Protein AF-A0A923S908-F1 (afdb_monomer_lite)

Secondary structure (DSSP, 8-state):
-EEETHHHHHHHHHHHHTT--TTTTTT-EEEEEEEEEETTEEEEEEEEEETTEEEEEEEEEESSSTT-SS----EEE-HHHHHHHHHTT-GGGGGGHHHHHHHHHHHHHH-

Organism: NCBI:txid2763042

Structure (mmCIF, N/CA/C/O backbone):
data_AF-A0A923S908-F1
#
_entry.id   AF-A0A923S908-F1
#
loop_
_atom_site.group_PDB
_atom_site.id
_atom_site.type_symbol
_atom_site.label_atom_id
_atom_site.label_alt_id
_atom_site.label_comp_id
_atom_site.label_asym_id
_atom_site.label_entity_id
_atom_site.label_seq_id
_atom_site.pdbx_PDB_ins_code
_atom_site.Cartn_x
_atom_site.Cartn_y
_atom_site.Cartn_z
_atom_site.occupancy
_atom_site.B_iso_or_equiv
_atom_site.auth_seq_id
_atom_site.auth_comp_id
_atom_site.auth_asym_id
_atom_site.auth_atom_id
_atom_site.pdbx_PDB_model_num
ATOM 1 N N . MET A 1 1 ? -5.354 -0.624 -4.731 1.00 92.62 1 MET A N 1
ATOM 2 C CA . MET A 1 1 ? -5.092 0.054 -6.029 1.00 92.62 1 MET A CA 1
ATOM 3 C C . MET A 1 1 ? -3.649 -0.216 -6.416 1.00 92.62 1 MET A C 1
ATOM 5 O O . MET A 1 1 ? -2.817 -0.125 -5.528 1.00 92.62 1 MET A O 1
ATOM 9 N N . TYR A 1 2 ? -3.352 -0.540 -7.678 1.00 93.62 2 TYR A N 1
ATOM 10 C CA . TYR A 1 2 ? -1.982 -0.805 -8.140 1.00 93.62 2 TYR A CA 1
ATOM 11 C C . TYR A 1 2 ? -1.546 0.225 -9.183 1.00 93.62 2 TYR A C 1
ATOM 13 O O . TYR A 1 2 ? -2.323 0.547 -10.084 1.00 93.62 2 TYR A O 1
ATOM 21 N N . MET A 1 3 ? -0.321 0.725 -9.049 1.00 92.06 3 MET A N 1
ATOM 22 C CA . MET A 1 3 ? 0.237 1.820 -9.844 1.00 92.06 3 MET A CA 1
ATOM 23 C C . MET A 1 3 ? 1.584 1.428 -10.460 1.00 92.06 3 MET A C 1
ATOM 25 O O . MET A 1 3 ? 2.242 0.506 -9.980 1.00 92.06 3 MET A O 1
ATOM 29 N N . HIS A 1 4 ? 1.988 2.165 -11.500 1.00 92.25 4 HIS A N 1
ATOM 30 C CA . HIS A 1 4 ? 3.290 2.031 -12.167 1.00 92.25 4 HIS A CA 1
ATOM 31 C C . HIS A 1 4 ? 3.587 0.590 -12.606 1.00 92.25 4 HIS A C 1
ATOM 33 O O . HIS A 1 4 ? 2.759 0.003 -13.308 1.00 92.25 4 HIS A O 1
ATOM 39 N N . ASP A 1 5 ? 4.715 0.014 -12.196 1.00 89.69 5 ASP A N 1
ATOM 40 C CA . ASP A 1 5 ? 5.162 -1.308 -12.643 1.00 89.69 5 ASP A CA 1
ATOM 41 C C . ASP A 1 5 ? 4.204 -2.429 -12.207 1.00 89.69 5 ASP A C 1
ATOM 43 O O . ASP A 1 5 ? 4.078 -3.454 -12.880 1.00 89.69 5 ASP A O 1
ATOM 47 N N . TRP A 1 6 ? 3.418 -2.197 -11.150 1.00 93.81 6 TRP A N 1
ATOM 48 C CA . TRP A 1 6 ? 2.387 -3.129 -10.689 1.00 93.81 6 TRP A CA 1
ATOM 49 C C . TRP A 1 6 ? 1.004 -2.894 -11.287 1.00 93.81 6 TRP A C 1
ATOM 51 O O . TRP A 1 6 ? 0.071 -3.632 -10.975 1.00 93.81 6 TRP A O 1
ATOM 61 N N . LYS A 1 7 ? 0.821 -1.894 -12.151 1.00 93.50 7 LYS A N 1
ATOM 62 C CA . LYS A 1 7 ? -0.500 -1.563 -12.707 1.00 93.50 7 LYS A CA 1
ATOM 63 C C . LYS A 1 7 ? -1.148 -2.741 -13.445 1.00 93.50 7 LYS A C 1
ATOM 65 O O . LYS A 1 7 ? -2.349 -2.966 -13.304 1.00 93.50 7 LYS A O 1
ATOM 70 N N . GLU A 1 8 ? -0.356 -3.490 -14.210 1.00 92.19 8 GLU A N 1
ATOM 71 C CA . GLU A 1 8 ? -0.842 -4.615 -15.022 1.00 92.19 8 GLU A CA 1
ATOM 72 C C . GLU A 1 8 ? -0.739 -5.957 -14.281 1.00 92.19 8 GLU A C 1
ATOM 74 O O . GLU A 1 8 ? -1.641 -6.788 -14.369 1.00 92.19 8 GLU A O 1
ATOM 79 N N . THR A 1 9 ? 0.343 -6.168 -13.528 1.00 93.25 9 THR A N 1
ATOM 80 C CA . THR A 1 9 ? 0.646 -7.429 -12.825 1.00 93.25 9 THR A CA 1
ATOM 81 C C . THR A 1 9 ? -0.043 -7.544 -11.463 1.00 93.25 9 THR A C 1
ATOM 83 O O . THR A 1 9 ? -0.275 -8.654 -10.981 1.00 93.25 9 THR A O 1
ATOM 86 N N . GLN A 1 10 ? -0.431 -6.412 -10.869 1.00 94.06 10 GLN A N 1
ATOM 87 C CA . GLN A 1 10 ? -1.172 -6.306 -9.614 1.00 94.06 10 GLN A CA 1
ATOM 88 C C . GLN A 1 10 ? -0.499 -7.086 -8.473 1.00 94.06 10 GLN A C 1
ATOM 90 O O . GLN A 1 10 ? 0.708 -6.962 -8.268 1.00 94.06 10 GLN A O 1
ATOM 95 N N . LEU A 1 11 ? -1.270 -7.884 -7.724 1.00 92.06 11 LEU A N 1
ATOM 96 C CA . LEU A 1 11 ? -0.775 -8.665 -6.592 1.00 92.06 11 LEU A CA 1
ATOM 97 C C . LEU A 1 11 ? 0.387 -9.581 -6.989 1.00 92.06 11 LEU A C 1
ATOM 99 O O . LEU A 1 11 ? 1.376 -9.622 -6.274 1.00 92.06 11 LEU A O 1
ATOM 103 N N . ALA A 1 12 ? 0.305 -10.239 -8.149 1.00 91.88 12 ALA A N 1
ATOM 104 C CA . ALA A 1 12 ? 1.346 -11.161 -8.596 1.00 91.88 12 ALA A CA 1
ATOM 105 C C . ALA A 1 12 ? 2.683 -10.451 -8.868 1.00 91.88 12 ALA A C 1
ATOM 107 O O . ALA A 1 12 ? 3.739 -11.030 -8.638 1.00 91.88 12 ALA A O 1
ATOM 108 N N . GLY A 1 13 ? 2.644 -9.202 -9.348 1.00 91.88 13 GLY A N 1
ATOM 109 C CA . GLY A 1 13 ? 3.849 -8.386 -9.521 1.00 91.88 13 GLY A CA 1
ATOM 110 C C . GLY A 1 13 ? 4.457 -7.982 -8.186 1.00 91.88 13 GLY A C 1
ATOM 111 O O . GLY A 1 13 ? 5.644 -8.183 -7.973 1.00 91.88 13 GLY A O 1
ATOM 112 N N . LEU A 1 14 ? 3.620 -7.499 -7.266 1.00 91.94 14 LEU A N 1
ATOM 113 C CA . LEU A 1 14 ? 4.036 -7.138 -5.911 1.00 91.94 14 LEU A CA 1
ATOM 114 C C . LEU A 1 14 ? 4.676 -8.326 -5.180 1.00 91.94 14 LEU A C 1
ATOM 116 O O . LEU A 1 14 ? 5.767 -8.188 -4.635 1.00 91.94 14 LEU A O 1
ATOM 120 N N . GLU A 1 15 ? 4.017 -9.488 -5.186 1.00 91.31 15 GLU A N 1
ATOM 121 C CA . GLU A 1 15 ? 4.532 -10.709 -4.556 1.00 91.31 15 GLU A CA 1
ATOM 122 C C . GLU A 1 15 ? 5.850 -11.155 -5.188 1.00 91.31 15 GLU A C 1
ATOM 124 O O . GLU A 1 15 ? 6.768 -11.537 -4.469 1.00 91.31 15 GLU A O 1
ATOM 129 N N . SER A 1 16 ? 5.963 -11.073 -6.517 1.00 90.19 16 SER A N 1
ATOM 130 C CA . SER A 1 16 ? 7.199 -11.410 -7.221 1.00 90.19 16 SER A CA 1
ATOM 131 C C . SER A 1 16 ? 8.338 -10.459 -6.856 1.00 90.19 16 SER A C 1
ATOM 133 O O . SER A 1 16 ? 9.418 -10.931 -6.520 1.00 90.19 16 SER A O 1
ATOM 135 N N . ASP A 1 17 ? 8.112 -9.144 -6.902 1.00 89.88 17 ASP A N 1
ATOM 136 C CA . ASP A 1 17 ? 9.172 -8.145 -6.719 1.00 89.88 17 ASP A CA 1
ATOM 137 C C . ASP A 1 17 ? 9.688 -8.091 -5.276 1.00 89.88 17 ASP A C 1
ATOM 139 O O . ASP A 1 17 ? 10.879 -7.891 -5.058 1.00 89.88 17 ASP A O 1
ATOM 143 N N . PHE A 1 18 ? 8.820 -8.308 -4.285 1.00 89.81 18 PHE A N 1
ATOM 144 C CA . PHE A 1 18 ? 9.229 -8.435 -2.881 1.00 89.81 18 PHE A CA 1
ATOM 145 C C . PHE A 1 18 ? 9.619 -9.865 -2.480 1.00 89.81 18 PHE A C 1
ATOM 147 O O . PHE A 1 18 ? 9.961 -10.099 -1.322 1.00 89.81 18 PHE A O 1
ATOM 154 N N . ASN A 1 19 ? 9.566 -10.825 -3.411 1.00 88.94 19 ASN A N 1
ATOM 155 C CA . ASN A 1 19 ? 9.799 -12.247 -3.150 1.00 88.94 19 ASN A CA 1
ATOM 156 C C . ASN A 1 19 ? 8.947 -12.796 -1.983 1.00 88.94 19 ASN A C 1
ATOM 158 O O . ASN A 1 19 ? 9.420 -13.567 -1.140 1.00 88.94 19 ASN A O 1
ATOM 162 N N . LEU A 1 20 ? 7.679 -12.381 -1.927 1.00 87.44 20 LEU A N 1
ATOM 163 C CA . LEU A 1 20 ? 6.748 -12.804 -0.890 1.00 87.44 20 LEU A CA 1
ATOM 164 C C . LEU A 1 20 ? 6.357 -14.263 -1.081 1.00 87.44 20 LEU A C 1
ATOM 166 O O . LEU A 1 20 ? 6.034 -14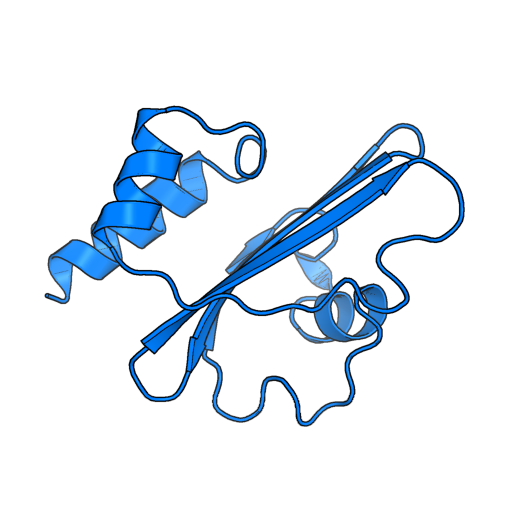.731 -2.176 1.00 87.44 20 LEU A O 1
ATOM 170 N N . GLN A 1 21 ? 6.296 -14.978 0.030 1.00 79.50 21 GLN A N 1
ATOM 171 C CA . GLN A 1 21 ? 5.581 -16.232 0.124 1.00 79.50 21 GLN A CA 1
ATOM 172 C C . GLN A 1 21 ? 4.084 -15.915 0.187 1.00 79.50 21 GLN A C 1
ATOM 174 O O . GLN A 1 21 ? 3.651 -15.050 0.950 1.00 79.50 21 GLN A O 1
ATOM 179 N N . GLY A 1 22 ? 3.269 -16.652 -0.574 1.00 68.75 22 GLY A N 1
ATOM 180 C CA . GLY A 1 22 ? 1.835 -16.373 -0.770 1.00 68.75 22 GLY A CA 1
ATOM 181 C C . GLY A 1 22 ? 0.935 -16.382 0.479 1.00 68.75 22 GLY A C 1
ATOM 182 O O . GLY A 1 22 ? -0.277 -16.355 0.337 1.00 68.75 22 GLY A O 1
ATOM 183 N N . THR A 1 23 ? 1.490 -16.443 1.692 1.00 80.00 23 THR A N 1
ATOM 184 C CA . THR A 1 23 ? 0.773 -16.341 2.974 1.00 80.00 23 THR A CA 1
ATOM 185 C C . THR A 1 23 ? 0.928 -14.983 3.669 1.00 80.00 23 THR A C 1
ATOM 187 O O . THR A 1 23 ? 0.198 -14.681 4.612 1.00 80.00 23 THR A O 1
ATOM 190 N N . GLU A 1 24 ? 1.889 -14.145 3.270 1.00 82.56 24 GLU A N 1
ATOM 191 C CA . GLU A 1 24 ? 2.197 -12.891 3.986 1.00 82.56 24 GLU A CA 1
ATOM 192 C C . GLU A 1 24 ? 1.057 -11.867 3.884 1.00 82.56 24 GLU A C 1
ATOM 194 O O . GLU A 1 24 ? 0.721 -11.173 4.855 1.00 82.56 24 GLU A O 1
ATOM 199 N N . LEU A 1 25 ? 0.377 -11.864 2.739 1.00 86.94 25 LEU A N 1
ATOM 200 C CA . LEU A 1 25 ? -0.769 -11.014 2.433 1.00 86.94 25 LEU A CA 1
ATOM 201 C C . LEU A 1 25 ? -2.124 -11.718 2.609 1.00 86.94 25 LEU A C 1
ATOM 203 O O . LEU A 1 25 ? -3.156 -11.147 2.257 1.00 86.94 25 LEU A O 1
ATOM 207 N N . ASP A 1 26 ? -2.165 -12.915 3.204 1.00 89.38 26 ASP A N 1
ATOM 208 C CA . ASP A 1 26 ? -3.431 -13.610 3.459 1.00 89.38 26 ASP A CA 1
ATOM 209 C C . ASP A 1 26 ? -4.366 -12.756 4.325 1.00 89.38 26 ASP A C 1
ATOM 211 O O . ASP A 1 26 ? -4.007 -12.302 5.416 1.00 89.38 26 ASP A O 1
ATOM 215 N N . GLY A 1 27 ? -5.582 -12.528 3.822 1.00 90.12 27 GLY A N 1
ATOM 216 C CA . GLY A 1 27 ? -6.586 -11.685 4.477 1.00 90.12 27 GLY A CA 1
ATOM 217 C C . GLY A 1 27 ? -6.279 -10.183 4.450 1.00 90.12 27 GLY A C 1
ATOM 218 O O . GLY A 1 27 ? -7.006 -9.414 5.081 1.00 90.12 27 GLY A O 1
ATOM 219 N N . ALA A 1 28 ? -5.232 -9.755 3.737 1.00 94.00 28 ALA A N 1
ATOM 220 C CA . ALA A 1 28 ? -4.925 -8.350 3.526 1.00 94.00 28 ALA A CA 1
ATOM 221 C C . ALA A 1 28 ? -5.719 -7.773 2.345 1.00 94.00 28 ALA A C 1
ATOM 223 O O . ALA A 1 28 ? -5.904 -8.401 1.304 1.00 94.00 28 ALA A O 1
ATOM 224 N N . GLU A 1 29 ? -6.149 -6.528 2.493 1.00 94.88 29 GLU A N 1
ATOM 225 C CA . GLU A 1 29 ? -6.740 -5.720 1.436 1.00 94.88 29 GLU A CA 1
ATOM 226 C C . GLU A 1 29 ? -5.742 -4.640 1.014 1.00 94.88 29 GLU A C 1
ATOM 228 O O . GLU A 1 29 ? -5.449 -3.722 1.783 1.00 94.88 29 GLU A O 1
ATOM 233 N N . ILE A 1 30 ? -5.233 -4.722 -0.216 1.00 95.56 30 ILE A N 1
ATOM 234 C CA . ILE A 1 30 ? -4.300 -3.726 -0.753 1.00 95.56 30 ILE A CA 1
ATOM 235 C C . ILE A 1 30 ? -5.052 -2.441 -1.126 1.00 95.56 30 ILE A C 1
ATOM 237 O O . ILE A 1 30 ? -5.749 -2.365 -2.147 1.00 95.56 30 ILE A O 1
ATOM 241 N N . LEU A 1 31 ? -4.858 -1.391 -0.329 1.00 95.94 31 LEU A N 1
ATOM 242 C CA . LEU A 1 31 ? -5.458 -0.078 -0.557 1.00 95.94 31 LEU A CA 1
ATOM 243 C C . LEU A 1 31 ? -4.688 0.680 -1.642 1.00 95.94 31 LEU A C 1
ATOM 245 O O . LEU A 1 31 ? -5.296 1.168 -2.599 1.00 95.94 31 LEU A O 1
ATOM 249 N N . LEU A 1 32 ? -3.357 0.682 -1.563 1.00 95.56 32 LEU A N 1
ATOM 250 C CA . LEU A 1 32 ? -2.451 1.300 -2.532 1.00 95.56 32 LEU A CA 1
ATOM 251 C C . LEU A 1 32 ? -1.154 0.493 -2.628 1.00 95.56 32 LEU A C 1
ATOM 253 O O . LEU A 1 32 ? -0.620 0.066 -1.617 1.00 95.56 32 LEU A O 1
ATOM 257 N N . ALA A 1 33 ? -0.648 0.293 -3.835 1.00 95.19 33 ALA A N 1
ATOM 258 C CA . ALA A 1 33 ? 0.649 -0.298 -4.102 1.00 95.19 33 ALA A CA 1
ATOM 259 C C . ALA A 1 33 ? 1.241 0.400 -5.325 1.00 95.19 33 ALA A C 1
ATOM 261 O O . ALA A 1 33 ? 0.619 0.426 -6.389 1.00 95.19 33 ALA A O 1
ATOM 262 N N . SER A 1 34 ? 2.415 0.994 -5.170 1.00 93.81 34 SER A N 1
ATOM 263 C CA . SER A 1 34 ? 3.105 1.731 -6.220 1.00 93.81 34 SER A CA 1
ATOM 264 C C . SER A 1 34 ? 4.568 1.346 -6.217 1.00 93.81 34 SER A C 1
ATOM 266 O O . SER A 1 34 ? 5.201 1.448 -5.172 1.00 93.81 34 SER A O 1
ATOM 268 N N . TYR A 1 35 ? 5.089 0.963 -7.377 1.00 91.75 35 TYR A N 1
ATOM 269 C CA . TYR A 1 35 ? 6.509 0.705 -7.568 1.00 91.75 35 TYR A CA 1
ATOM 270 C C . TYR A 1 35 ? 7.004 1.415 -8.818 1.00 91.75 35 TYR A C 1
ATOM 272 O O . TYR A 1 35 ? 6.522 1.152 -9.918 1.00 91.75 35 TYR A O 1
ATOM 280 N N . THR A 1 36 ? 7.933 2.344 -8.627 1.00 87.25 36 THR A N 1
ATOM 281 C CA . THR A 1 36 ? 8.618 3.059 -9.699 1.00 87.25 36 THR A CA 1
ATOM 282 C C . THR A 1 36 ? 10.031 2.524 -9.836 1.00 87.25 36 THR A C 1
ATOM 284 O O . THR A 1 36 ? 10.725 2.327 -8.837 1.00 87.25 36 THR A O 1
ATOM 287 N N . TYR A 1 37 ? 10.466 2.299 -11.074 1.00 82.00 37 TYR A N 1
ATOM 288 C CA . TYR A 1 37 ? 11.831 1.900 -11.390 1.00 82.00 37 TYR A CA 1
ATOM 289 C C . TYR A 1 37 ? 12.361 2.719 -12.571 1.00 82.00 37 TYR A C 1
ATOM 291 O O . TYR A 1 37 ? 11.956 2.527 -13.717 1.00 82.00 37 TYR A O 1
ATOM 299 N N . GLU A 1 38 ? 13.284 3.639 -12.292 1.00 75.88 38 GLU A N 1
ATOM 300 C CA . GLU A 1 38 ? 13.921 4.510 -13.284 1.00 75.88 38 GLU A CA 1
ATOM 301 C C . GLU A 1 38 ? 15.431 4.619 -13.012 1.00 75.88 38 GLU A C 1
ATOM 303 O O . GLU A 1 38 ? 15.880 4.632 -11.869 1.00 75.88 38 GLU A O 1
ATOM 308 N N . ASP A 1 39 ? 16.250 4.675 -14.068 1.00 73.69 39 ASP A N 1
ATOM 309 C CA . ASP A 1 39 ? 17.711 4.860 -13.971 1.00 73.69 39 ASP A CA 1
ATOM 310 C C . ASP A 1 39 ? 18.439 3.894 -13.005 1.00 73.69 39 ASP A C 1
ATOM 312 O O . ASP A 1 39 ? 19.413 4.258 -12.345 1.00 73.69 39 ASP A O 1
ATOM 316 N N . TYR A 1 40 ? 18.007 2.627 -12.951 1.00 72.50 40 TYR A N 1
ATOM 317 C CA . TYR A 1 40 ? 18.537 1.592 -12.042 1.00 72.50 40 TYR A CA 1
ATOM 318 C C . TYR A 1 40 ? 18.312 1.864 -10.544 1.00 72.50 40 TYR A C 1
ATOM 320 O O . TYR A 1 40 ? 18.948 1.228 -9.694 1.00 72.50 40 TYR A O 1
ATOM 328 N N . SER A 1 41 ? 17.398 2.780 -10.237 1.00 78.62 41 SER A N 1
ATOM 329 C CA . SER A 1 41 ? 16.901 3.096 -8.906 1.00 78.62 41 SER A CA 1
ATOM 330 C C . SER A 1 41 ? 15.403 2.821 -8.868 1.00 78.62 41 SER A C 1
ATOM 332 O O . SER A 1 41 ? 14.687 3.118 -9.821 1.00 78.62 41 SER A O 1
ATOM 334 N N . GLY A 1 42 ? 14.907 2.261 -7.774 1.00 84.44 42 GLY A N 1
ATOM 335 C CA . GLY A 1 42 ? 13.475 2.038 -7.621 1.00 84.44 42 GLY A CA 1
ATOM 336 C C . GLY A 1 42 ? 12.980 2.330 -6.222 1.00 84.44 42 GLY A C 1
ATOM 337 O O . GLY A 1 42 ? 13.728 2.197 -5.252 1.00 84.44 42 GLY A O 1
ATOM 338 N N . SER A 1 43 ? 11.716 2.731 -6.128 1.00 87.88 43 SER A N 1
ATOM 339 C CA . SER A 1 43 ? 11.032 2.957 -4.860 1.00 87.88 43 SER A CA 1
ATOM 340 C C . SER A 1 43 ? 9.635 2.359 -4.888 1.00 87.88 43 SER A C 1
ATOM 342 O O . SER A 1 43 ? 8.893 2.506 -5.859 1.00 87.88 43 SER A O 1
ATOM 344 N N . ALA A 1 44 ? 9.297 1.655 -3.819 1.00 91.56 44 ALA A N 1
ATOM 345 C CA . ALA A 1 44 ? 8.027 0.999 -3.622 1.00 91.56 44 ALA A CA 1
ATOM 346 C C . ALA A 1 44 ? 7.352 1.494 -2.348 1.00 91.56 44 ALA A C 1
ATOM 348 O O . ALA A 1 44 ? 7.977 1.628 -1.296 1.00 91.56 44 ALA A O 1
ATOM 349 N N . TYR A 1 45 ? 6.045 1.692 -2.450 1.00 93.75 45 TYR A N 1
ATOM 350 C CA . TYR A 1 45 ? 5.165 1.960 -1.328 1.00 93.75 45 TYR A CA 1
ATOM 351 C C . TYR A 1 45 ? 3.942 1.057 -1.415 1.00 93.75 45 TYR A C 1
ATOM 353 O O . TYR A 1 45 ? 3.264 1.018 -2.446 1.00 93.75 45 TYR A O 1
ATOM 361 N N . VAL A 1 46 ? 3.640 0.356 -0.326 1.00 95.31 46 VAL A N 1
ATOM 362 C CA . VAL A 1 46 ? 2.432 -0.464 -0.201 1.00 95.31 46 VAL A CA 1
ATOM 363 C C . VAL A 1 46 ? 1.694 -0.069 1.066 1.00 95.31 46 VAL A C 1
ATOM 365 O O . VAL A 1 46 ? 2.267 -0.075 2.144 1.00 95.31 46 VAL A O 1
ATOM 368 N N . LEU A 1 47 ? 0.408 0.234 0.935 1.00 96.50 47 LEU A N 1
ATOM 369 C CA . LEU A 1 47 ? -0.533 0.463 2.020 1.00 96.50 47 LEU A CA 1
ATOM 370 C C . LEU A 1 47 ? -1.637 -0.586 1.930 1.00 96.50 47 LEU A C 1
ATOM 372 O O . LEU A 1 47 ? -2.338 -0.695 0.917 1.00 96.50 47 LEU A O 1
ATOM 376 N N . PHE A 1 48 ? -1.837 -1.325 3.011 1.00 96.50 48 PHE A N 1
ATOM 377 C CA . PHE A 1 48 ? -2.857 -2.359 3.077 1.00 96.50 48 PHE A CA 1
ATOM 378 C C . PHE A 1 48 ? -3.560 -2.391 4.427 1.00 96.50 48 PHE A C 1
ATOM 380 O O . PHE A 1 48 ? -3.069 -1.886 5.436 1.00 96.50 48 PHE A O 1
ATOM 387 N N . ARG A 1 49 ? -4.749 -2.990 4.438 1.00 95.44 49 ARG A N 1
ATOM 388 C CA . ARG A 1 49 ? -5.527 -3.243 5.646 1.00 95.44 49 ARG A CA 1
ATOM 389 C C . ARG A 1 49 ? -5.508 -4.732 5.953 1.00 95.44 49 ARG A C 1
ATOM 391 O O . ARG A 1 49 ? -5.859 -5.532 5.095 1.00 95.44 49 ARG A O 1
ATOM 398 N N . LYS A 1 50 ? -5.136 -5.110 7.172 1.00 94.56 50 LYS A N 1
ATOM 399 C CA . LYS A 1 50 ? -5.134 -6.504 7.640 1.00 94.56 50 LYS A CA 1
ATOM 400 C C . LYS A 1 50 ? -5.579 -6.540 9.094 1.00 94.56 50 LYS A C 1
ATOM 402 O O . LYS A 1 50 ? -5.136 -5.714 9.890 1.00 94.56 50 LYS A O 1
ATOM 407 N N . ASP A 1 51 ? -6.508 -7.439 9.415 1.00 93.00 51 ASP A N 1
ATOM 408 C CA . ASP A 1 51 ? -7.091 -7.585 10.758 1.00 93.00 51 ASP A CA 1
ATOM 409 C C . ASP A 1 51 ? -7.649 -6.270 11.344 1.00 93.00 51 ASP A C 1
ATOM 411 O O . ASP A 1 51 ? -7.543 -5.988 12.536 1.00 93.00 51 ASP A O 1
ATOM 415 N N . GLY A 1 52 ? -8.233 -5.428 10.481 1.00 91.88 52 GLY A N 1
ATOM 416 C CA . GLY A 1 52 ? -8.801 -4.128 10.859 1.00 91.88 52 GLY A CA 1
ATOM 417 C C . GLY A 1 52 ? -7.772 -3.024 11.135 1.00 91.88 52 GLY A C 1
ATOM 418 O O . GLY A 1 52 ? -8.165 -1.919 11.501 1.00 91.88 52 GLY A O 1
ATOM 419 N N . LYS A 1 53 ? -6.479 -3.294 10.937 1.00 95.00 53 LYS A N 1
ATOM 420 C CA . LYS A 1 53 ? -5.381 -2.334 11.089 1.00 95.00 53 LYS A CA 1
ATOM 421 C C . LYS A 1 53 ? -4.802 -1.929 9.741 1.00 95.00 53 LYS A C 1
ATOM 423 O O . LYS A 1 53 ? -4.888 -2.693 8.780 1.00 95.00 53 LYS A O 1
ATOM 428 N N . LEU A 1 54 ? -4.217 -0.735 9.685 1.00 95.94 54 LEU A N 1
ATOM 429 C CA . LEU A 1 54 ? -3.492 -0.242 8.518 1.00 95.94 54 LEU A CA 1
ATOM 430 C C . LEU A 1 54 ? -2.007 -0.558 8.667 1.00 95.94 54 LEU A C 1
ATOM 432 O O . LEU A 1 54 ? -1.443 -0.417 9.751 1.00 95.94 54 LEU A O 1
ATOM 436 N N . TRP A 1 55 ? -1.395 -0.948 7.561 1.00 96.38 55 TRP A N 1
ATOM 437 C CA . TRP A 1 55 ? 0.008 -1.314 7.481 1.00 96.38 55 TRP A CA 1
ATOM 438 C C . TRP A 1 55 ? 0.631 -0.662 6.260 1.00 96.38 55 TRP A C 1
ATOM 440 O O . TRP A 1 55 ? 0.003 -0.628 5.199 1.00 96.38 55 TRP A O 1
ATOM 450 N N . GLU A 1 56 ? 1.853 -0.171 6.407 1.00 94.56 56 GLU A N 1
ATOM 451 C CA . GLU A 1 56 ? 2.645 0.369 5.311 1.00 94.56 56 GLU A CA 1
ATOM 452 C C . GLU A 1 56 ? 3.969 -0.378 5.155 1.00 94.56 56 GLU A C 1
ATOM 454 O O . GLU A 1 56 ? 4.548 -0.844 6.130 1.00 94.56 56 GLU A O 1
ATOM 459 N N . VAL A 1 57 ? 4.426 -0.514 3.915 1.00 93.94 57 VAL A N 1
ATOM 460 C CA . VAL A 1 57 ? 5.726 -1.086 3.556 1.00 93.94 57 VAL A CA 1
ATOM 461 C C . VAL A 1 57 ? 6.425 -0.098 2.639 1.00 93.94 57 VAL A C 1
ATOM 463 O O . VAL A 1 57 ? 5.816 0.417 1.694 1.00 93.94 57 VAL A O 1
ATOM 466 N N . TYR A 1 58 ? 7.709 0.126 2.902 1.00 90.62 58 TYR A N 1
ATOM 467 C CA . TYR A 1 58 ? 8.595 0.895 2.040 1.00 90.62 58 TYR A CA 1
ATOM 468 C C . TYR A 1 58 ? 9.694 -0.015 1.511 1.00 90.62 58 TYR A C 1
ATOM 470 O O . TYR A 1 58 ? 10.423 -0.622 2.286 1.00 90.62 58 TYR A O 1
ATOM 478 N N . GLY A 1 59 ? 9.827 -0.066 0.192 1.00 88.00 59 GLY A N 1
ATOM 479 C CA . GLY A 1 59 ? 10.946 -0.712 -0.480 1.00 88.00 59 GLY A CA 1
ATOM 480 C C . GLY A 1 59 ? 11.740 0.319 -1.268 1.00 88.00 59 GLY A C 1
ATOM 481 O O . GLY A 1 59 ? 11.173 1.250 -1.838 1.00 88.00 59 GLY A O 1
ATOM 482 N N . SER A 1 60 ? 13.057 0.189 -1.321 1.00 84.75 60 SER A N 1
ATOM 483 C CA . SER A 1 60 ? 13.879 0.986 -2.226 1.00 84.75 60 SER A CA 1
ATOM 484 C C . SER A 1 60 ? 15.151 0.250 -2.603 1.00 84.75 60 SER A C 1
ATOM 486 O O . SER A 1 60 ? 15.719 -0.493 -1.806 1.00 84.75 60 SER A O 1
ATOM 488 N N . HIS A 1 61 ? 15.648 0.484 -3.810 1.00 78.12 61 HIS A N 1
ATOM 489 C CA . HIS A 1 61 ? 16.945 -0.046 -4.203 1.00 78.12 61 HIS A CA 1
ATOM 490 C C . HIS A 1 61 ? 17.703 0.922 -5.088 1.00 78.12 61 HIS A C 1
ATOM 492 O O . HIS A 1 61 ? 17.133 1.631 -5.914 1.00 78.12 61 HIS A O 1
ATOM 498 N N . CYS A 1 62 ? 19.016 0.914 -4.896 1.00 67.88 62 CYS A N 1
ATOM 499 C CA . CYS A 1 62 ? 19.985 1.586 -5.738 1.00 67.88 62 CYS A CA 1
ATOM 500 C C . CYS A 1 62 ? 20.963 0.505 -6.193 1.00 67.88 62 CYS A C 1
ATOM 502 O O . CYS A 1 62 ? 21.755 0.029 -5.380 1.00 67.88 62 CYS A O 1
ATOM 504 N N . SER A 1 63 ? 20.935 0.159 -7.482 1.00 62.19 63 SER A N 1
ATOM 505 C CA . SER A 1 63 ? 21.751 -0.868 -8.155 1.00 62.19 63 SER A CA 1
ATOM 506 C C . SER A 1 63 ? 21.261 -2.324 -8.065 1.00 62.19 63 SER A C 1
ATOM 508 O O . SER A 1 63 ? 21.021 -2.860 -6.993 1.00 62.19 63 SER A O 1
ATOM 510 N N . CYS A 1 64 ? 21.191 -2.946 -9.248 1.00 59.00 64 CYS A N 1
ATOM 511 C CA . CYS A 1 64 ? 21.195 -4.366 -9.648 1.00 59.00 64 CYS A CA 1
ATOM 512 C C . CYS A 1 64 ? 20.378 -5.448 -8.906 1.00 59.00 64 CYS A C 1
ATOM 514 O O . CYS A 1 64 ? 20.125 -6.463 -9.548 1.00 59.00 64 CYS A O 1
ATOM 516 N N . TYR A 1 65 ? 19.977 -5.289 -7.642 1.00 61.78 65 TYR A N 1
ATOM 517 C CA . TYR A 1 65 ? 19.361 -6.357 -6.834 1.00 61.78 65 TYR A CA 1
ATOM 518 C C . TYR A 1 65 ? 17.855 -6.178 -6.558 1.00 61.78 65 TYR A C 1
ATOM 520 O O . TYR A 1 65 ? 17.270 -7.007 -5.877 1.00 61.78 65 TYR A O 1
ATOM 528 N N . GLY A 1 66 ? 17.196 -5.172 -7.148 1.00 70.44 66 GLY A N 1
ATOM 529 C CA . GLY A 1 66 ? 15.734 -5.044 -7.068 1.00 70.44 66 GLY A CA 1
ATOM 530 C C . GLY A 1 66 ? 15.217 -4.812 -5.644 1.00 70.44 66 GLY A C 1
ATOM 531 O O . GLY A 1 66 ? 15.960 -4.384 -4.764 1.00 70.44 66 GLY A O 1
ATOM 532 N N . LEU A 1 67 ? 13.931 -5.095 -5.425 1.00 72.81 67 LEU A N 1
ATOM 533 C CA . LEU A 1 67 ? 13.307 -5.128 -4.092 1.00 72.81 67 LEU A CA 1
ATOM 534 C C . LEU A 1 67 ? 13.477 -6.494 -3.401 1.00 72.81 67 LEU A C 1
ATOM 536 O O . LEU A 1 67 ? 12.913 -6.715 -2.328 1.00 72.81 67 LEU A O 1
ATOM 540 N N . GLU A 1 68 ? 14.231 -7.404 -4.023 1.00 65.50 68 GLU A N 1
ATOM 541 C CA . GLU A 1 68 ? 14.362 -8.785 -3.584 1.00 65.50 68 GLU A CA 1
ATOM 542 C C . GLU A 1 68 ? 15.291 -8.879 -2.356 1.00 65.50 68 GLU A C 1
ATOM 544 O O . GLU A 1 68 ? 16.390 -8.327 -2.347 1.00 65.50 68 GLU A O 1
ATOM 549 N N . GLU A 1 69 ? 14.819 -9.625 -1.349 1.00 64.4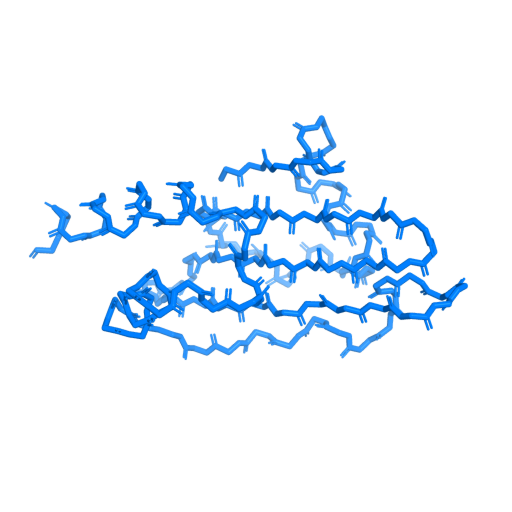4 69 GLU A N 1
ATOM 550 C CA . GLU A 1 69 ? 15.417 -9.909 -0.028 1.00 64.44 69 GLU A CA 1
ATOM 551 C C . GLU A 1 69 ? 15.226 -8.820 1.059 1.00 64.44 69 GLU A C 1
ATOM 553 O O . GLU A 1 69 ? 15.688 -7.687 0.952 1.00 64.44 69 GLU A O 1
ATOM 558 N N . ASP A 1 70 ? 14.534 -9.208 2.142 1.00 66.25 70 ASP A N 1
ATOM 559 C CA . ASP A 1 70 ? 14.372 -8.507 3.432 1.00 66.25 70 ASP A CA 1
ATOM 560 C C . ASP A 1 70 ? 13.776 -7.081 3.419 1.00 66.25 70 ASP A C 1
ATOM 562 O O . ASP A 1 70 ? 13.782 -6.407 4.444 1.00 66.25 70 ASP A O 1
ATOM 566 N N . GLN A 1 71 ? 13.210 -6.609 2.303 1.00 82.62 71 GLN A N 1
ATOM 567 C CA . GLN A 1 71 ? 12.570 -5.280 2.245 1.00 82.62 71 GLN A CA 1
ATOM 568 C C . GLN A 1 71 ? 11.073 -5.278 2.571 1.00 82.62 71 GLN A C 1
ATOM 570 O O . GLN A 1 71 ? 10.471 -4.215 2.741 1.00 82.62 71 GLN A O 1
ATOM 575 N N . TRP A 1 72 ? 10.448 -6.453 2.658 1.00 88.69 72 TRP A N 1
ATOM 576 C CA . TRP A 1 72 ? 9.068 -6.554 3.117 1.00 88.69 72 TRP A CA 1
ATOM 577 C C . TRP A 1 72 ? 9.006 -6.511 4.646 1.00 88.69 72 TRP A C 1
ATOM 579 O O . TRP A 1 72 ? 8.939 -7.537 5.323 1.00 88.69 72 TRP A O 1
ATOM 589 N N . GLU A 1 73 ? 9.005 -5.296 5.192 1.00 89.81 73 GLU A N 1
ATOM 590 C CA . GLU A 1 73 ? 8.863 -5.034 6.627 1.00 89.81 73 GLU A CA 1
ATOM 591 C C . GLU A 1 73 ? 7.606 -4.184 6.892 1.00 89.81 73 GLU A C 1
ATOM 593 O O . GLU A 1 73 ? 7.681 -2.956 6.923 1.00 89.81 73 GLU A O 1
ATOM 598 N N . PRO A 1 74 ? 6.416 -4.801 7.049 1.00 92.94 74 PRO A N 1
ATOM 599 C CA . PRO A 1 74 ? 5.196 -4.054 7.332 1.00 92.94 74 PRO A CA 1
ATOM 600 C C . PRO A 1 74 ? 5.239 -3.344 8.684 1.00 92.94 74 PRO A C 1
ATOM 602 O O . PRO A 1 74 ? 5.361 -3.976 9.735 1.00 92.94 74 PRO A O 1
ATOM 605 N N . GLU A 1 75 ? 5.021 -2.034 8.661 1.00 94.25 75 GLU A N 1
ATOM 606 C CA . GLU A 1 75 ? 4.879 -1.201 9.849 1.00 94.25 75 GLU A CA 1
ATOM 607 C C . GLU A 1 75 ? 3.409 -0.826 10.073 1.00 94.25 75 GLU A C 1
ATOM 609 O O . GLU A 1 75 ? 2.695 -0.435 9.147 1.00 94.25 75 GLU A O 1
ATOM 6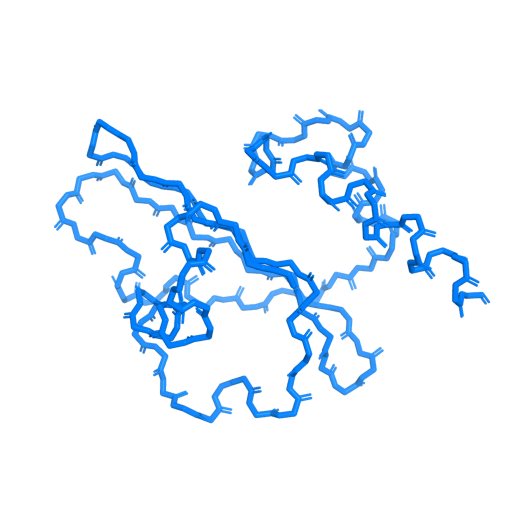14 N N . GLU A 1 76 ? 2.925 -0.950 11.314 1.00 96.06 76 GLU A N 1
ATOM 615 C CA . GLU A 1 76 ? 1.567 -0.520 11.664 1.00 96.06 76 GLU A CA 1
ATOM 616 C C . GLU A 1 76 ? 1.469 1.006 11.548 1.00 96.06 76 GLU A C 1
ATOM 618 O O . GLU A 1 76 ? 2.228 1.748 12.176 1.00 96.06 76 GLU A O 1
ATOM 623 N N . THR A 1 77 ? 0.493 1.480 10.780 1.00 95.31 77 THR A N 1
ATOM 624 C CA . THR A 1 77 ? 0.247 2.906 10.551 1.00 95.31 77 THR A CA 1
ATOM 625 C C . THR A 1 77 ? -1.185 3.279 10.927 1.00 95.31 77 THR A C 1
ATOM 627 O O . THR A 1 77 ? -2.007 2.449 11.323 1.00 95.31 77 THR A O 1
ATOM 630 N N . ASN A 1 78 ? -1.501 4.566 10.856 1.00 95.00 78 ASN A N 1
ATOM 631 C CA . ASN A 1 78 ? -2.826 5.088 11.164 1.00 95.00 78 ASN A CA 1
ATOM 632 C C . ASN A 1 78 ? -3.144 6.307 10.294 1.00 95.00 78 ASN A C 1
ATOM 634 O O . ASN A 1 78 ? -2.270 6.868 9.636 1.00 95.00 78 ASN A O 1
ATOM 638 N N . LEU A 1 79 ? -4.410 6.729 10.309 1.00 93.44 79 LEU A N 1
ATOM 639 C CA . LEU A 1 79 ? -4.877 7.835 9.477 1.00 93.44 79 LEU A CA 1
ATOM 640 C C . LEU A 1 79 ? -4.098 9.140 9.725 1.00 93.44 79 LEU A C 1
ATOM 642 O O . LEU A 1 79 ? -3.790 9.839 8.767 1.00 93.44 79 LEU A O 1
ATOM 646 N N . GLU A 1 80 ? -3.721 9.443 10.972 1.00 93.31 80 GLU A N 1
ATOM 647 C CA . GLU A 1 80 ? -2.938 10.644 11.300 1.00 93.31 80 GLU A CA 1
ATOM 648 C C . GLU A 1 80 ? -1.543 10.606 10.655 1.00 93.31 80 GLU A C 1
ATOM 650 O O . GLU A 1 80 ? -1.086 11.603 10.095 1.00 93.31 80 GLU A O 1
ATOM 655 N N . ASN A 1 81 ? -0.865 9.455 10.676 1.00 92.62 81 ASN A N 1
ATOM 656 C CA . ASN A 1 81 ? 0.424 9.290 10.004 1.00 92.62 81 ASN A CA 1
ATOM 657 C C . ASN A 1 81 ? 0.295 9.445 8.484 1.00 92.62 81 ASN A C 1
ATOM 659 O O . ASN A 1 81 ? 1.082 10.180 7.886 1.00 92.62 81 ASN A O 1
ATOM 663 N N . LEU A 1 82 ? -0.727 8.839 7.872 1.00 92.50 82 LEU A N 1
ATOM 664 C CA . LEU A 1 82 ? -0.974 8.968 6.432 1.00 92.50 82 LEU A CA 1
ATOM 665 C C . LEU A 1 82 ? -1.270 10.421 6.028 1.00 92.50 82 LEU A C 1
ATOM 667 O O . LEU A 1 82 ? -0.756 10.906 5.021 1.00 92.50 82 LEU A O 1
ATOM 671 N N . GLU A 1 83 ? -2.037 11.151 6.839 1.00 91.94 83 GLU A N 1
ATOM 672 C CA . GLU A 1 83 ? -2.288 12.583 6.638 1.00 91.94 83 GLU A CA 1
ATOM 673 C C . GLU A 1 83 ? -0.988 13.393 6.675 1.00 91.94 83 GLU A C 1
ATOM 675 O O . GLU A 1 83 ? -0.771 14.257 5.827 1.00 91.94 83 GLU A O 1
ATOM 680 N N . ARG A 1 84 ? -0.059 13.061 7.581 1.00 90.94 84 ARG A N 1
ATOM 681 C CA . ARG A 1 84 ? 1.256 13.720 7.642 1.00 90.94 84 ARG A CA 1
ATOM 682 C C . ARG A 1 84 ? 2.120 13.435 6.416 1.00 90.94 84 ARG A C 1
ATOM 684 O O . ARG A 1 84 ? 2.858 14.332 6.004 1.00 90.94 84 ARG A O 1
ATOM 691 N N . LEU A 1 85 ? 2.058 12.227 5.851 1.00 88.31 85 LEU A N 1
ATOM 692 C CA . LEU A 1 85 ? 2.774 11.880 4.615 1.00 88.31 85 LEU A CA 1
ATOM 693 C C . LEU A 1 85 ? 2.261 12.711 3.433 1.00 88.31 85 LEU A C 1
ATOM 695 O O . LEU A 1 85 ? 3.059 13.274 2.678 1.00 88.31 85 LEU A O 1
ATOM 699 N N . VAL A 1 86 ? 0.937 12.846 3.332 1.00 89.06 86 VAL A N 1
ATOM 700 C CA . VAL A 1 86 ? 0.265 13.663 2.318 1.00 89.06 86 VAL A CA 1
ATOM 701 C C . VAL A 1 86 ? 0.591 15.150 2.487 1.00 89.06 86 VAL A C 1
ATOM 703 O O . VAL A 1 86 ? 1.000 15.797 1.523 1.00 89.06 86 VAL A O 1
ATOM 706 N N . ASP A 1 87 ? 0.464 15.699 3.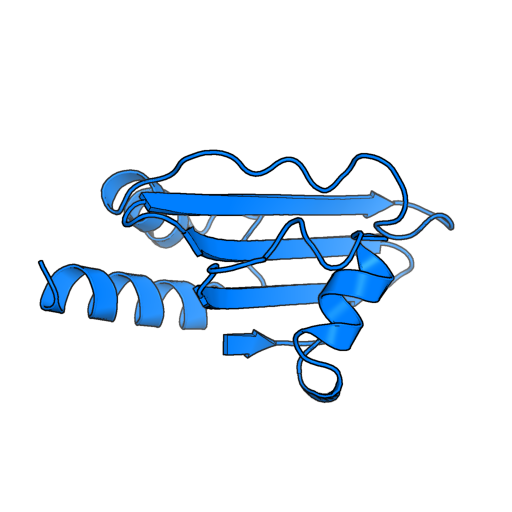695 1.00 86.94 87 ASP A N 1
ATOM 707 C CA . ASP A 1 87 ? 0.638 17.134 3.953 1.00 86.94 87 ASP A CA 1
ATOM 708 C C . ASP A 1 87 ? 2.079 17.608 3.740 1.00 86.94 87 ASP A C 1
ATOM 710 O O . ASP A 1 87 ? 2.317 18.735 3.300 1.00 86.94 87 ASP A O 1
ATOM 714 N N . LYS A 1 88 ? 3.059 16.754 4.053 1.00 82.06 88 LYS A N 1
ATOM 715 C CA . LYS A 1 88 ? 4.482 17.081 3.896 1.00 82.06 88 LYS A CA 1
ATOM 716 C C . LYS A 1 88 ? 5.033 16.778 2.506 1.00 82.06 88 LYS A C 1
ATOM 718 O O . LYS A 1 88 ? 6.211 17.058 2.293 1.00 82.06 88 LYS A O 1
ATOM 723 N N . ALA A 1 89 ? 4.222 16.210 1.606 1.00 74.50 89 ALA A N 1
ATOM 724 C CA . ALA A 1 89 ? 4.673 15.662 0.326 1.00 74.50 89 ALA A CA 1
ATOM 725 C C . ALA A 1 89 ? 5.938 14.809 0.517 1.00 74.50 89 ALA 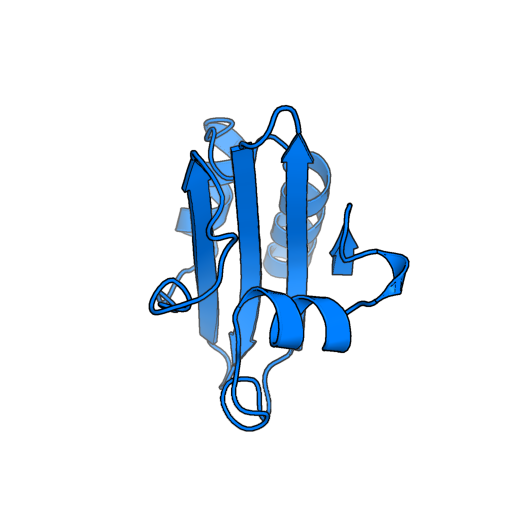A C 1
ATOM 727 O O . ALA A 1 89 ? 6.994 15.085 -0.056 1.00 74.50 89 ALA A O 1
ATOM 728 N N . HIS A 1 90 ? 5.854 13.836 1.431 1.00 76.69 90 HIS A N 1
ATOM 729 C CA . HIS A 1 90 ? 7.018 13.049 1.811 1.00 76.69 90 HIS A CA 1
ATOM 730 C C . HIS A 1 90 ? 7.575 12.305 0.592 1.00 76.69 90 HIS A C 1
ATOM 732 O O . HIS A 1 90 ? 6.822 11.741 -0.200 1.00 76.69 90 HIS A O 1
ATOM 738 N N . TRP A 1 91 ? 8.900 12.307 0.444 1.00 70.94 91 TRP A N 1
ATOM 739 C CA . TRP A 1 91 ? 9.574 11.795 -0.752 1.00 70.94 91 TRP A CA 1
ATOM 740 C C . TRP A 1 91 ? 9.299 10.307 -1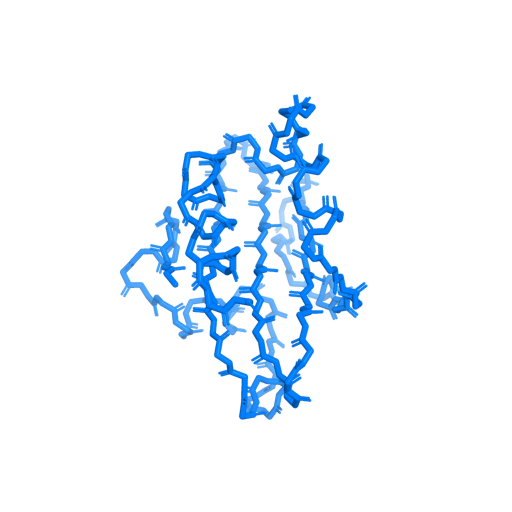.011 1.00 70.94 91 TRP A C 1
ATOM 742 O O . TRP A 1 91 ? 9.327 9.881 -2.152 1.00 70.94 91 TRP A O 1
ATOM 752 N N . THR A 1 92 ? 8.977 9.525 0.023 1.00 70.94 92 THR A N 1
ATOM 753 C CA . THR A 1 92 ? 8.650 8.092 -0.110 1.00 70.94 92 THR A CA 1
ATOM 754 C C . THR A 1 92 ? 7.338 7.818 -0.840 1.00 70.94 92 THR A C 1
ATOM 756 O O . THR A 1 92 ? 7.115 6.704 -1.296 1.00 70.94 92 THR A O 1
ATOM 759 N N . VAL A 1 93 ? 6.454 8.813 -0.931 1.00 81.12 93 VAL A N 1
ATOM 760 C CA . VAL A 1 93 ? 5.137 8.688 -1.567 1.00 81.12 93 VAL A CA 1
ATOM 761 C C . VAL A 1 93 ? 4.956 9.711 -2.683 1.00 81.12 93 VAL A C 1
ATOM 763 O O . VAL A 1 93 ? 3.832 9.924 -3.128 1.00 81.12 93 VAL A O 1
ATOM 766 N N . SER A 1 94 ? 6.035 10.361 -3.143 1.00 83.50 94 SER A N 1
ATOM 767 C CA . SER A 1 94 ? 5.962 11.392 -4.190 1.00 83.50 94 SER A CA 1
ATOM 768 C C . SER A 1 94 ? 5.267 10.879 -5.443 1.00 83.50 94 SER A C 1
ATOM 770 O O . SER A 1 94 ? 4.440 11.580 -6.025 1.00 83.50 94 SER A O 1
ATOM 772 N N . ASP A 1 95 ? 5.556 9.631 -5.798 1.00 84.75 95 ASP A N 1
ATOM 773 C CA . ASP A 1 95 ? 5.133 9.038 -7.061 1.00 84.75 95 ASP A CA 1
ATOM 774 C C . ASP A 1 95 ? 3.665 8.599 -7.028 1.00 84.75 95 ASP A C 1
ATOM 776 O O . ASP A 1 95 ? 3.035 8.475 -8.070 1.00 84.75 95 ASP A O 1
ATOM 780 N N . CYS A 1 96 ? 3.089 8.414 -5.837 1.00 87.81 96 CYS A N 1
ATOM 781 C CA . CYS A 1 96 ? 1.688 8.025 -5.642 1.00 87.81 96 CYS A CA 1
ATOM 782 C C . CYS A 1 96 ? 0.921 8.993 -4.727 1.00 87.81 96 CYS A C 1
ATOM 784 O O . CYS A 1 96 ? -0.060 8.619 -4.078 1.00 87.81 96 CYS A O 1
ATOM 786 N N . HIS A 1 97 ? 1.379 10.248 -4.633 1.00 90.50 97 HIS A N 1
ATOM 787 C CA . HIS A 1 97 ? 0.849 11.227 -3.680 1.00 90.50 97 HIS A CA 1
ATOM 788 C C . HIS A 1 97 ? -0.637 11.508 -3.908 1.00 90.50 97 HIS A C 1
ATOM 790 O O . HIS A 1 97 ? -1.415 11.542 -2.953 1.00 90.50 97 HIS A O 1
ATOM 796 N N . ALA A 1 98 ? -1.046 11.670 -5.168 1.00 90.81 98 ALA A N 1
ATOM 797 C CA . ALA A 1 98 ? -2.432 11.960 -5.521 1.00 90.81 98 ALA A CA 1
ATOM 798 C C . ALA A 1 98 ? -3.365 10.806 -5.129 1.00 90.81 98 ALA A C 1
ATOM 800 O O . ALA A 1 98 ? -4.435 11.026 -4.561 1.00 90.81 98 ALA A O 1
ATOM 801 N N . GLU A 1 99 ? -2.936 9.574 -5.370 1.00 93.75 99 GLU A N 1
ATOM 802 C CA . GLU A 1 99 ? -3.658 8.358 -5.022 1.00 93.75 99 GLU A CA 1
ATOM 803 C C . GLU A 1 99 ? -3.729 8.187 -3.504 1.00 93.75 99 GLU A C 1
ATOM 805 O O . GLU A 1 99 ? -4.792 7.874 -2.965 1.00 93.75 99 GLU A O 1
ATOM 810 N N . LEU A 1 100 ? -2.637 8.472 -2.787 1.00 92.81 100 LEU A N 1
ATOM 811 C CA . LEU A 1 100 ? -2.630 8.450 -1.328 1.00 92.81 100 LEU A CA 1
ATOM 812 C C . LEU A 1 100 ? -3.603 9.486 -0.745 1.00 92.81 100 LEU A C 1
ATOM 814 O O . LEU A 1 100 ? -4.350 9.162 0.178 1.00 92.81 100 LEU A O 1
ATOM 818 N N . VAL A 1 101 ? -3.678 10.696 -1.314 1.00 93.12 101 VAL A N 1
ATOM 819 C CA . VAL A 1 101 ? -4.683 11.711 -0.938 1.00 93.12 101 VAL A CA 1
ATOM 820 C C . VAL A 1 101 ? -6.101 11.158 -1.095 1.00 93.12 101 VAL A C 1
ATOM 822 O O . VAL A 1 101 ? -6.950 11.372 -0.225 1.00 93.12 101 VAL A O 1
ATOM 825 N N . GLU A 1 102 ? -6.390 10.458 -2.194 1.00 94.25 102 GLU A N 1
ATOM 826 C CA . GLU A 1 102 ? -7.706 9.851 -2.409 1.00 94.25 102 GLU A CA 1
ATOM 827 C C . GLU A 1 102 ? -8.017 8.758 -1.384 1.00 94.25 102 GLU A C 1
ATOM 829 O O . GLU A 1 102 ? -9.136 8.716 -0.866 1.00 94.25 102 GLU A O 1
ATOM 834 N N . ILE A 1 103 ? -7.045 7.899 -1.067 1.00 94.06 103 ILE A N 1
ATOM 835 C CA . ILE A 1 103 ? -7.202 6.844 -0.060 1.00 94.06 103 ILE A CA 1
ATOM 836 C C . ILE A 1 103 ? -7.438 7.447 1.327 1.00 94.06 103 ILE A C 1
ATOM 838 O O . ILE A 1 103 ? -8.398 7.067 1.993 1.00 94.06 103 ILE A O 1
ATOM 842 N N . VAL A 1 104 ? -6.650 8.444 1.735 1.00 93.81 104 VAL A N 1
ATOM 843 C CA . VAL A 1 104 ? -6.820 9.143 3.021 1.00 93.81 104 VAL A CA 1
ATOM 844 C C . VAL A 1 104 ? -8.211 9.773 3.130 1.00 93.81 104 VAL A C 1
ATOM 846 O O . VAL A 1 104 ? -8.881 9.634 4.154 1.00 93.81 104 VAL A O 1
ATOM 849 N N . ARG A 1 105 ? -8.704 10.411 2.059 1.00 94.19 105 ARG A N 1
ATOM 850 C CA . ARG A 1 105 ? -10.062 10.981 2.029 1.00 94.19 105 ARG A CA 1
ATOM 851 C C . ARG A 1 105 ? -11.150 9.921 2.191 1.00 94.19 105 ARG A C 1
ATOM 853 O O . ARG A 1 105 ? -12.130 10.182 2.886 1.00 94.19 105 ARG A O 1
ATOM 860 N N . LYS A 1 106 ? -10.993 8.753 1.559 1.00 93.56 106 LYS A N 1
ATOM 861 C CA . LYS A 1 106 ? -11.936 7.629 1.687 1.00 93.56 106 LYS A CA 1
ATOM 862 C C . LYS A 1 106 ? -11.932 7.062 3.104 1.00 93.56 106 LYS A C 1
ATOM 864 O O . LYS A 1 106 ? -12.989 7.004 3.719 1.00 93.56 106 LYS A O 1
ATOM 869 N N . LEU A 1 107 ? -10.753 6.768 3.656 1.00 92.38 107 LEU A N 1
ATOM 870 C CA . LEU A 1 107 ? -10.604 6.251 5.022 1.00 92.38 107 LEU A CA 1
ATOM 871 C C . LEU A 1 107 ? -11.227 7.189 6.064 1.00 92.38 107 LEU A C 1
ATOM 873 O O . LEU A 1 107 ? -11.918 6.738 6.976 1.00 92.38 107 LEU A O 1
ATOM 877 N N . ARG A 1 108 ? -11.052 8.505 5.897 1.00 92.06 108 ARG A N 1
ATOM 878 C CA . ARG A 1 108 ? -11.673 9.509 6.769 1.00 92.06 108 ARG A CA 1
ATOM 879 C C . ARG A 1 108 ? -13.202 9.532 6.663 1.00 92.06 108 ARG A C 1
ATOM 881 O O . ARG A 1 108 ? -13.860 9.826 7.651 1.00 92.06 108 ARG A O 1
ATOM 888 N N . ALA A 1 109 ? -13.769 9.259 5.489 1.00 90.62 109 ALA A N 1
ATOM 889 C CA . ALA A 1 109 ? -15.221 9.208 5.292 1.00 90.62 109 ALA A CA 1
ATOM 890 C C . ALA A 1 109 ? -15.863 7.911 5.823 1.00 90.62 109 ALA A C 1
ATOM 892 O O . ALA A 1 109 ? -17.074 7.872 6.026 1.00 90.62 109 ALA A O 1
ATOM 893 N N . GLU A 1 110 ? -15.063 6.862 6.020 1.00 84.56 110 GLU A N 1
ATOM 894 C CA . GLU A 1 110 ? -15.475 5.572 6.591 1.00 84.56 110 GLU A CA 1
ATOM 895 C C . GLU A 1 110 ? -15.383 5.531 8.130 1.00 84.56 110 GLU A C 1
ATOM 897 O O . GLU A 1 110 ? -15.884 4.585 8.739 1.00 84.56 110 GLU A O 1
ATOM 902 N N . SER A 1 111 ? -14.745 6.541 8.738 1.00 71.56 111 SER A N 1
ATOM 903 C CA . SER A 1 111 ? -14.551 6.704 10.190 1.00 71.56 111 SER A CA 1
ATOM 904 C C . SER A 1 111 ? -15.693 7.485 10.840 1.00 71.56 111 SER A C 1
ATOM 906 O O . SER A 1 111 ? -16.078 7.121 11.974 1.00 71.56 111 SER A O 1
#

Sequence (111 aa):
MYMHDWKETQLAGLESDFNLQGTELDGAEILLASYTYEDYSGSAYVLFRKDGKLWEVYGSHCSCYGLEEDQWEPEETNLENLERLVDKAHWTVSDCHAELVEIVRKLRAES

pLDDT: mean 87.32, std 9.17, range [59.0, 96.5]

Radius of gyration: 13.42 Å; chains: 1; bounding box: 37×34×27 Å

Foldseek 3Di:
DEDDPCPVVPPVSVCVQQVHDPCPCVQKAWLYWYWDDDPQKIWIWTWIAHPNFIWIFIAIDRDDDTSYDDRGDIDTDDLVVLVVCLVVVPPNCVVPSVSSVVSSVVVVVVD